Protein AF-A0A7C5H6D0-F1 (afdb_monomer)

Structure (mmCIF, N/CA/C/O backbone):
data_AF-A0A7C5H6D0-F1
#
_entry.id   AF-A0A7C5H6D0-F1
#
loop_
_atom_site.group_PDB
_atom_site.id
_atom_site.type_symbol
_atom_site.label_atom_id
_atom_site.label_alt_id
_atom_site.label_comp_id
_atom_site.label_asym_id
_atom_site.label_entity_id
_atom_site.label_seq_id
_atom_site.pdbx_PDB_ins_code
_atom_site.Cartn_x
_atom_site.Cartn_y
_atom_site.Cartn_z
_atom_site.occupancy
_atom_site.B_iso_or_equiv
_atom_site.auth_seq_id
_atom_site.auth_comp_id
_atom_site.auth_asym_id
_atom_site.auth_atom_id
_atom_site.pdbx_PDB_model_num
ATOM 1 N N . MET A 1 1 ? -40.126 4.054 -16.813 1.00 46.34 1 MET A N 1
ATOM 2 C CA . MET A 1 1 ? -38.946 4.786 -16.305 1.00 46.34 1 MET A CA 1
ATOM 3 C C . MET A 1 1 ? -38.948 4.654 -14.790 1.00 46.34 1 MET A C 1
ATOM 5 O O . MET A 1 1 ? -39.917 5.076 -14.174 1.00 46.34 1 MET A O 1
ATOM 9 N N . MET A 1 2 ? -37.967 3.965 -14.205 1.00 46.84 2 MET A N 1
ATOM 10 C CA . MET A 1 2 ? -37.833 3.866 -12.747 1.00 46.84 2 MET A CA 1
ATOM 11 C C . MET A 1 2 ? -37.187 5.158 -12.235 1.00 46.84 2 MET A C 1
ATOM 13 O O . MET A 1 2 ? -36.085 5.491 -12.654 1.00 46.84 2 MET A O 1
ATOM 17 N N . ASN A 1 3 ? -37.885 5.893 -11.367 1.00 56.25 3 ASN A N 1
ATOM 18 C CA . ASN A 1 3 ? -37.305 7.022 -10.641 1.00 56.25 3 ASN A CA 1
ATOM 19 C C . ASN A 1 3 ? -36.375 6.470 -9.555 1.00 56.25 3 ASN A C 1
ATOM 21 O O . ASN A 1 3 ? -36.856 5.919 -8.562 1.00 56.25 3 ASN A O 1
ATOM 25 N N . GLU A 1 4 ? -35.064 6.621 -9.727 1.00 66.19 4 GLU A N 1
ATOM 26 C CA . GLU A 1 4 ? -34.101 6.372 -8.653 1.00 66.19 4 GLU A CA 1
ATOM 27 C C . GLU A 1 4 ? -34.337 7.391 -7.528 1.00 66.19 4 GLU A C 1
ATOM 29 O O . GLU A 1 4 ? -34.177 8.599 -7.703 1.00 66.19 4 GLU A O 1
ATOM 34 N N . ARG A 1 5 ? -34.785 6.910 -6.362 1.00 73.25 5 ARG A N 1
ATOM 35 C CA . ARG A 1 5 ? -34.931 7.728 -5.153 1.00 73.25 5 ARG A CA 1
ATOM 36 C C . ARG A 1 5 ? -33.606 7.722 -4.398 1.00 73.25 5 ARG A C 1
ATOM 38 O O . ARG A 1 5 ? -33.259 6.721 -3.777 1.00 73.25 5 ARG A O 1
ATOM 45 N N . TYR A 1 6 ? -32.884 8.838 -4.420 1.00 78.94 6 TYR A N 1
ATOM 46 C CA . TYR A 1 6 ? -31.705 9.014 -3.573 1.00 78.94 6 TYR A CA 1
ATOM 47 C C . TYR A 1 6 ? -32.128 9.162 -2.107 1.00 78.94 6 TYR A C 1
ATOM 49 O O . TYR A 1 6 ? -33.020 9.946 -1.784 1.00 78.94 6 TYR A O 1
ATOM 57 N N . THR A 1 7 ? -31.483 8.405 -1.222 1.00 78.50 7 THR A N 1
ATOM 58 C CA . THR A 1 7 ? -31.635 8.529 0.233 1.00 78.50 7 THR A CA 1
ATOM 59 C C . THR A 1 7 ? -30.298 8.962 0.808 1.00 78.50 7 THR A C 1
ATOM 61 O O . THR A 1 7 ? -29.265 8.383 0.473 1.00 78.50 7 THR A O 1
ATOM 64 N N . TRP A 1 8 ? -30.308 9.979 1.666 1.00 79.06 8 TRP A N 1
ATOM 65 C CA . TRP A 1 8 ? -29.120 10.361 2.418 1.00 79.06 8 TRP A CA 1
ATOM 66 C C . TRP A 1 8 ? -28.814 9.284 3.454 1.00 79.06 8 TRP A C 1
ATOM 68 O O . TRP A 1 8 ? -29.641 8.989 4.315 1.00 79.06 8 TRP A O 1
ATOM 78 N N . VAL A 1 9 ? -27.625 8.700 3.358 1.00 80.00 9 VAL A N 1
ATOM 79 C CA . VAL A 1 9 ? -27.088 7.793 4.371 1.00 80.00 9 VAL A CA 1
ATOM 80 C C . VAL A 1 9 ? -26.147 8.605 5.251 1.00 80.00 9 VAL A C 1
ATOM 82 O O . VAL A 1 9 ? -25.316 9.355 4.742 1.00 80.00 9 VAL A O 1
ATOM 85 N N . PHE A 1 10 ? -26.305 8.489 6.569 1.00 78.62 10 PHE A N 1
ATOM 86 C CA . PHE A 1 10 ? -25.381 9.096 7.519 1.00 78.62 10 PHE A CA 1
ATOM 87 C C . PHE A 1 10 ? -23.994 8.462 7.355 1.00 78.62 10 PHE A C 1
ATOM 89 O O . PHE A 1 10 ? -23.835 7.267 7.599 1.00 78.62 10 PHE A O 1
ATOM 96 N N . ASP A 1 11 ? -23.013 9.267 6.942 1.00 74.19 11 ASP A N 1
ATOM 97 C CA . ASP A 1 11 ? -21.601 8.886 6.894 1.00 74.19 11 ASP A CA 1
ATOM 98 C C . ASP A 1 11 ? -20.885 9.534 8.092 1.00 74.19 11 ASP A C 1
ATOM 100 O O . ASP A 1 11 ? -20.743 10.765 8.128 1.00 74.19 11 ASP A O 1
ATOM 104 N N . PRO A 1 12 ? -20.514 8.761 9.129 1.00 74.12 12 PRO A N 1
ATOM 105 C CA . PRO A 1 12 ? -19.854 9.313 10.300 1.00 74.12 12 PRO A CA 1
ATOM 106 C C . PRO A 1 12 ? -18.499 9.940 9.928 1.00 74.12 12 PRO A C 1
ATOM 108 O O . PRO A 1 12 ? -17.806 9.469 9.024 1.00 74.12 12 PRO A O 1
ATOM 111 N N . PRO A 1 13 ? -18.062 10.993 10.642 1.00 78.00 13 PRO A N 1
ATOM 112 C CA . PRO A 1 13 ? -16.775 11.615 10.373 1.00 78.00 13 PRO A CA 1
ATOM 113 C C . PRO A 1 13 ? -15.645 10.604 10.577 1.00 78.00 13 PRO A C 1
ATOM 115 O O . PRO A 1 13 ? -15.552 9.945 11.615 1.00 78.00 13 PRO A O 1
ATOM 118 N N . LYS A 1 14 ? -14.752 10.507 9.587 1.00 81.06 14 LYS A N 1
ATOM 119 C CA . LYS A 1 14 ? -13.623 9.579 9.658 1.00 81.06 14 LYS A CA 1
ATOM 120 C C . LYS A 1 14 ? -12.708 9.938 10.827 1.00 81.06 14 LYS A C 1
ATOM 122 O O . LYS A 1 14 ? -12.303 11.094 10.979 1.00 81.06 14 LYS A O 1
ATOM 127 N N . LYS A 1 15 ? -12.331 8.937 11.625 1.00 86.44 15 LYS A N 1
ATOM 128 C CA . LYS A 1 15 ? -11.412 9.122 12.752 1.00 86.44 15 LYS A CA 1
ATOM 129 C C . LYS A 1 15 ? -10.044 9.568 12.247 1.00 86.44 15 LYS A C 1
ATOM 131 O O . LYS A 1 15 ? -9.503 9.005 11.297 1.00 86.44 15 LYS A O 1
ATOM 136 N N . LYS A 1 16 ? -9.472 10.599 12.869 1.00 91.31 16 LYS A N 1
ATOM 137 C CA . LYS A 1 16 ? -8.118 11.054 12.538 1.00 91.31 16 LYS A CA 1
ATOM 138 C C . LYS A 1 16 ? -7.120 9.992 12.991 1.00 91.31 16 LYS A C 1
ATOM 140 O O . LYS A 1 16 ? -7.133 9.605 14.155 1.00 91.31 16 LYS A O 1
ATOM 145 N N . VAL A 1 17 ? -6.225 9.579 12.096 1.00 94.44 17 VAL A N 1
ATOM 146 C CA . VAL A 1 17 ? -5.161 8.631 12.455 1.00 94.44 17 VAL A CA 1
ATOM 147 C C . VAL A 1 17 ? -4.231 9.262 13.500 1.00 94.44 17 VAL A C 1
ATOM 149 O O . VAL A 1 17 ? -3.685 10.340 13.224 1.00 94.44 17 VAL A O 1
ATOM 152 N N . PRO A 1 18 ? -4.009 8.615 14.659 1.00 94.69 18 PRO A N 1
ATOM 153 C CA . PRO A 1 18 ? -3.029 9.069 15.639 1.00 94.69 18 PRO A CA 1
ATOM 154 C C . PRO A 1 18 ? -1.612 9.086 15.054 1.00 94.69 18 PRO A C 1
ATOM 156 O O . PRO A 1 18 ? -1.240 8.211 14.269 1.00 94.69 18 PRO A O 1
ATOM 159 N N . ASP A 1 19 ? -0.785 10.050 15.460 1.00 95.00 19 ASP A N 1
ATOM 160 C CA . ASP A 1 19 ? 0.575 10.183 14.916 1.00 95.00 19 ASP A CA 1
ATOM 161 C C . ASP A 1 19 ? 1.465 8.978 15.258 1.00 95.00 19 ASP A C 1
ATOM 163 O O . ASP A 1 19 ? 2.281 8.558 14.435 1.00 95.00 19 ASP A O 1
ATOM 167 N N . ASN A 1 20 ? 1.259 8.368 16.432 1.00 94.94 20 ASN A N 1
ATOM 168 C CA . ASN A 1 20 ? 1.946 7.132 16.804 1.00 94.94 20 ASN A CA 1
ATOM 169 C C . ASN A 1 20 ? 1.578 5.976 15.860 1.00 94.94 20 ASN A C 1
ATOM 171 O O . ASN A 1 20 ? 2.459 5.278 15.362 1.00 94.94 20 ASN A O 1
ATOM 175 N N . THR A 1 21 ? 0.28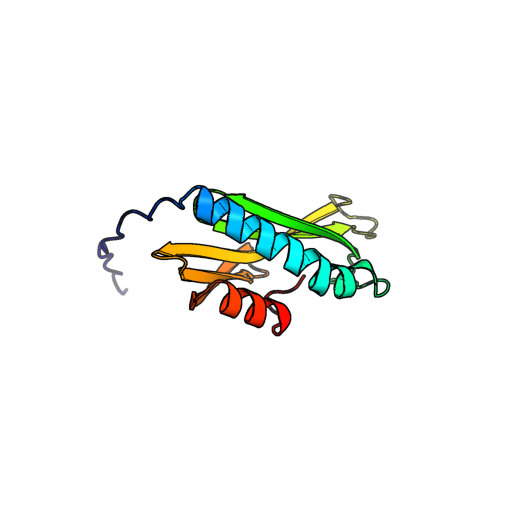9 5.830 15.534 1.00 95.38 21 THR A N 1
ATOM 176 C CA . THR A 1 21 ? -0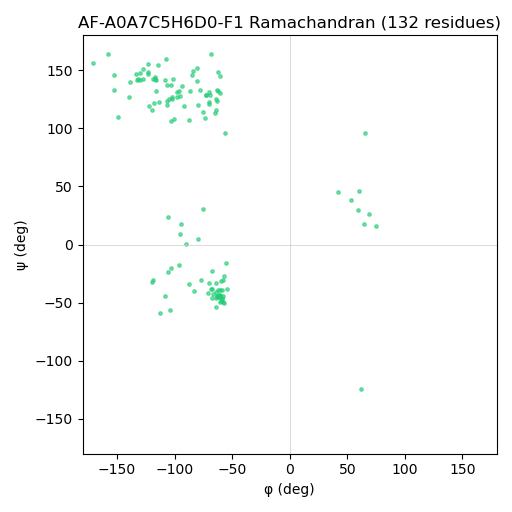.188 4.838 14.563 1.00 95.38 21 THR A CA 1
ATOM 177 C C . THR A 1 21 ? 0.410 5.098 13.184 1.00 95.38 21 THR A C 1
ATOM 179 O O . THR A 1 21 ? 0.907 4.170 12.553 1.00 95.38 21 THR A O 1
ATOM 182 N N . LYS A 1 22 ? 0.456 6.358 12.723 1.00 96.50 22 LYS A N 1
ATOM 183 C CA . LYS A 1 22 ? 1.089 6.691 11.436 1.00 96.50 22 LYS A CA 1
ATOM 184 C C . LYS A 1 22 ? 2.554 6.275 11.381 1.00 96.50 22 LYS A C 1
ATOM 186 O O . LYS A 1 22 ? 2.980 5.729 10.361 1.00 96.50 22 LYS A O 1
ATOM 191 N N . ARG A 1 23 ? 3.310 6.546 12.448 1.00 97.06 23 ARG A N 1
ATOM 192 C CA . ARG A 1 23 ? 4.725 6.173 12.561 1.00 97.06 23 ARG A CA 1
ATOM 193 C C . ARG A 1 23 ? 4.891 4.654 12.555 1.00 97.06 23 ARG A C 1
ATOM 195 O O . ARG A 1 23 ? 5.585 4.140 11.686 1.00 97.06 23 ARG A O 1
ATOM 202 N N . SER A 1 24 ? 4.181 3.957 13.442 1.00 96.75 24 SER A N 1
ATOM 203 C CA . SER A 1 24 ? 4.241 2.496 13.588 1.00 96.75 24 SER A CA 1
ATOM 204 C C . SER A 1 24 ? 3.888 1.764 12.289 1.00 96.75 24 SER A C 1
ATOM 206 O O . SER A 1 24 ? 4.655 0.929 11.810 1.00 96.75 24 SER A O 1
ATOM 208 N N . VAL A 1 25 ? 2.770 2.130 11.652 1.00 97.50 25 VAL A N 1
ATOM 209 C CA . VAL A 1 25 ? 2.356 1.555 10.361 1.00 97.50 25 VAL A CA 1
ATOM 210 C C . VAL A 1 25 ? 3.406 1.830 9.292 1.00 97.50 25 VAL A C 1
ATOM 212 O O . VAL A 1 25 ? 3.756 0.926 8.543 1.00 97.50 25 VAL A O 1
ATOM 215 N N . LYS A 1 26 ? 3.936 3.059 9.220 1.00 98.06 26 LYS A N 1
ATOM 216 C CA . LYS A 1 26 ? 4.949 3.399 8.219 1.00 98.06 26 LYS A CA 1
ATOM 217 C C . LYS A 1 26 ? 6.200 2.538 8.376 1.00 98.06 26 LYS A C 1
ATOM 219 O O . LYS A 1 26 ? 6.629 1.936 7.401 1.00 98.06 26 LYS A O 1
ATOM 224 N N . GLU A 1 27 ? 6.738 2.441 9.586 1.00 98.06 27 GLU A N 1
ATOM 225 C CA . GLU A 1 27 ? 7.937 1.646 9.872 1.00 98.06 27 GLU A CA 1
ATOM 226 C C . GLU A 1 27 ? 7.737 0.159 9.553 1.00 98.06 27 GLU A C 1
ATOM 228 O O . GLU A 1 27 ? 8.600 -0.464 8.934 1.00 98.06 27 GLU A O 1
ATOM 233 N N . ARG A 1 28 ? 6.590 -0.414 9.937 1.00 97.88 28 ARG A N 1
ATOM 234 C CA . ARG A 1 28 ? 6.270 -1.826 9.678 1.00 97.88 28 ARG A CA 1
ATOM 235 C C . ARG A 1 28 ? 6.083 -2.107 8.191 1.00 97.88 28 ARG A C 1
ATOM 237 O O . ARG A 1 28 ? 6.649 -3.070 7.680 1.00 97.88 28 ARG A O 1
ATOM 244 N N . CYS A 1 29 ? 5.334 -1.260 7.492 1.00 97.75 29 CYS A N 1
ATOM 245 C CA . CYS A 1 29 ? 5.091 -1.422 6.064 1.00 97.75 29 CYS A CA 1
ATOM 246 C C . CYS A 1 29 ? 6.348 -1.186 5.224 1.00 97.75 29 CYS A C 1
ATOM 248 O O . CYS A 1 29 ? 6.546 -1.907 4.254 1.00 97.75 29 CYS A O 1
ATOM 250 N N . ASP A 1 30 ? 7.195 -0.215 5.580 1.00 97.25 30 ASP A N 1
ATOM 251 C CA . ASP A 1 30 ? 8.475 0.011 4.892 1.00 97.25 30 ASP A CA 1
ATOM 252 C C . ASP A 1 30 ? 9.397 -1.202 5.067 1.00 97.25 30 ASP A C 1
ATOM 254 O O . ASP A 1 30 ? 9.942 -1.709 4.089 1.00 97.25 30 ASP A O 1
ATOM 258 N N . ARG A 1 31 ? 9.484 -1.749 6.287 1.00 96.69 31 ARG A N 1
ATOM 259 C CA . ARG A 1 31 ? 10.239 -2.983 6.548 1.00 96.69 31 ARG A CA 1
ATOM 260 C C . ARG A 1 31 ? 9.717 -4.161 5.724 1.00 96.69 31 ARG A C 1
ATOM 262 O O . ARG A 1 31 ? 10.513 -4.867 5.117 1.00 96.69 31 ARG A O 1
ATOM 269 N N . PHE A 1 32 ? 8.399 -4.358 5.692 1.00 95.88 32 PHE A N 1
ATOM 270 C CA . PHE A 1 32 ? 7.755 -5.403 4.894 1.00 95.88 32 PHE A CA 1
ATOM 271 C C . PHE A 1 32 ? 8.024 -5.237 3.392 1.00 95.88 32 PHE A C 1
ATOM 273 O O . PHE A 1 32 ? 8.325 -6.211 2.697 1.00 95.88 32 PHE A O 1
ATOM 280 N N . LEU A 1 33 ? 7.925 -4.001 2.893 1.00 94.81 33 LEU A N 1
ATOM 281 C CA . LEU A 1 33 ? 8.178 -3.659 1.499 1.00 94.81 33 LEU A CA 1
ATOM 282 C C . LEU A 1 33 ? 9.610 -4.036 1.105 1.00 94.81 33 LEU A C 1
ATOM 284 O O . LEU A 1 33 ? 9.810 -4.659 0.064 1.00 94.81 33 LEU A O 1
ATOM 288 N N . ASP A 1 34 ? 10.583 -3.699 1.950 1.00 92.62 34 ASP A N 1
ATOM 289 C CA . ASP A 1 34 ? 12.001 -3.957 1.709 1.00 92.62 34 ASP A CA 1
ATOM 290 C C . ASP A 1 34 ? 12.349 -5.450 1.809 1.00 92.62 34 ASP A C 1
ATOM 292 O O . ASP A 1 34 ? 13.089 -5.963 0.968 1.00 92.62 34 ASP A O 1
ATOM 296 N N . SER A 1 35 ? 11.801 -6.163 2.799 1.00 91.31 35 SER A N 1
ATOM 297 C CA . SER A 1 35 ? 12.118 -7.578 3.033 1.00 91.31 35 SER A CA 1
ATOM 298 C C . SER A 1 35 ? 11.427 -8.532 2.061 1.00 91.31 35 SER A C 1
ATOM 300 O O . SER A 1 35 ? 11.967 -9.594 1.772 1.00 91.31 35 SER A O 1
ATOM 302 N N . THR A 1 36 ? 10.234 -8.173 1.578 1.00 89.12 36 THR A N 1
ATOM 303 C CA . THR A 1 36 ? 9.353 -9.094 0.840 1.00 89.12 36 THR A CA 1
ATOM 304 C C . THR A 1 36 ? 9.217 -8.677 -0.617 1.00 89.12 36 THR A C 1
ATOM 306 O O . THR A 1 36 ? 9.553 -9.429 -1.529 1.00 89.12 36 THR A O 1
ATOM 309 N N . LEU A 1 37 ? 8.739 -7.453 -0.859 1.00 88.06 37 LEU A N 1
ATOM 310 C CA . LEU A 1 37 ? 8.356 -7.024 -2.203 1.00 88.06 37 LEU A CA 1
ATOM 311 C C . LEU A 1 37 ? 9.555 -6.542 -3.025 1.00 88.06 37 LEU A C 1
ATOM 313 O O . LEU A 1 37 ? 9.649 -6.872 -4.202 1.00 88.06 37 LEU A O 1
ATOM 317 N N . ARG A 1 38 ? 10.505 -5.802 -2.440 1.00 88.25 38 ARG A N 1
ATOM 318 C CA . ARG A 1 38 ? 11.700 -5.362 -3.183 1.00 88.25 38 ARG A CA 1
ATOM 319 C C . ARG A 1 38 ? 12.560 -6.532 -3.633 1.00 88.25 38 ARG A C 1
ATOM 321 O O . ARG A 1 38 ? 13.037 -6.513 -4.762 1.00 88.25 38 ARG A O 1
ATOM 328 N N . GLN A 1 39 ? 12.724 -7.539 -2.777 1.00 82.62 39 GLN A N 1
ATOM 329 C CA . GLN A 1 39 ? 13.451 -8.753 -3.143 1.00 82.62 39 GLN A CA 1
ATOM 330 C C . GLN A 1 39 ? 12.816 -9.400 -4.382 1.00 82.62 39 GLN A C 1
ATOM 332 O O . GLN A 1 39 ? 13.488 -9.572 -5.394 1.00 82.62 39 GLN A O 1
ATOM 337 N N . LYS A 1 40 ? 11.496 -9.602 -4.353 1.00 83.81 40 LYS A N 1
ATOM 338 C CA . LYS A 1 40 ? 10.740 -10.231 -5.443 1.00 83.81 40 LYS A CA 1
ATOM 339 C C . LYS A 1 40 ? 10.683 -9.416 -6.744 1.00 83.81 40 LYS A C 1
ATOM 341 O O . LYS A 1 40 ? 10.773 -9.978 -7.825 1.00 83.81 40 LYS A O 1
ATOM 346 N N . PHE A 1 41 ? 10.481 -8.099 -6.672 1.00 84.56 41 PHE A N 1
ATOM 347 C CA . PHE A 1 41 ? 10.167 -7.288 -7.863 1.00 84.56 41 PHE A CA 1
ATOM 348 C C . PHE A 1 41 ? 11.333 -6.458 -8.404 1.00 84.56 41 PHE A C 1
ATOM 350 O O . PHE A 1 41 ? 11.289 -6.040 -9.556 1.00 84.56 41 PHE A O 1
ATOM 357 N N . ILE A 1 42 ? 12.358 -6.187 -7.594 1.00 82.38 42 ILE A N 1
ATOM 358 C CA . ILE A 1 42 ? 13.528 -5.405 -8.024 1.00 82.38 42 ILE A CA 1
ATOM 359 C C . ILE A 1 42 ? 14.753 -6.312 -8.163 1.00 82.38 42 ILE A C 1
ATOM 361 O O . ILE A 1 42 ? 15.476 -6.198 -9.152 1.00 82.38 42 ILE A O 1
ATOM 365 N N . ASN A 1 43 ? 14.985 -7.213 -7.203 1.00 74.88 43 ASN A N 1
ATOM 366 C CA . ASN A 1 43 ? 16.224 -7.993 -7.160 1.00 74.88 43 ASN A CA 1
ATOM 367 C C . ASN A 1 43 ? 16.161 -9.287 -7.984 1.00 74.88 43 ASN A C 1
ATOM 369 O O . ASN A 1 43 ? 17.169 -9.647 -8.586 1.00 74.8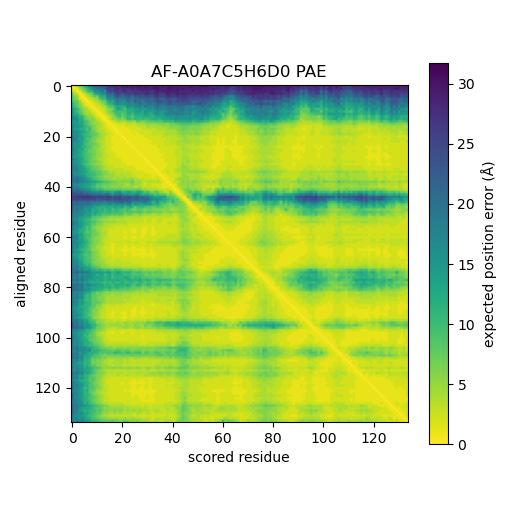8 43 ASN A O 1
ATOM 373 N N . GLU A 1 44 ? 15.006 -9.957 -8.075 1.00 63.50 44 GLU A N 1
ATOM 374 C CA . GLU A 1 44 ? 14.839 -11.225 -8.821 1.00 63.50 44 GLU A CA 1
ATOM 375 C C . GLU A 1 44 ? 14.782 -11.075 -10.360 1.00 63.50 44 GLU A C 1
ATOM 377 O O . GLU A 1 44 ? 14.224 -11.909 -11.058 1.00 63.50 44 GLU A O 1
ATOM 382 N N . GLN A 1 45 ? 15.473 -10.069 -10.902 1.00 56.16 45 GLN A N 1
ATOM 383 C CA . GLN A 1 45 ? 15.814 -9.926 -12.321 1.00 56.16 45 GLN A CA 1
ATOM 384 C C . GLN A 1 45 ? 14.605 -9.727 -13.260 1.00 56.16 45 GLN A C 1
ATOM 386 O O . GLN A 1 45 ? 13.971 -10.653 -13.752 1.00 56.16 45 GLN A O 1
ATOM 391 N N . ASP A 1 46 ? 14.342 -8.447 -13.543 1.00 58.25 46 ASP A N 1
ATOM 392 C CA . ASP A 1 46 ? 13.451 -7.959 -14.602 1.00 58.25 46 ASP A CA 1
ATOM 393 C C . ASP A 1 46 ? 11.987 -8.405 -14.492 1.00 58.25 46 ASP A C 1
ATOM 395 O O . ASP A 1 46 ? 11.352 -8.758 -15.491 1.00 58.25 46 ASP A O 1
ATOM 399 N N . ALA A 1 47 ? 11.415 -8.293 -13.284 1.00 61.41 47 ALA A N 1
ATOM 400 C CA . ALA A 1 47 ? 9.967 -8.333 -13.104 1.00 61.41 47 ALA A CA 1
ATOM 401 C C . ALA A 1 47 ? 9.328 -7.237 -13.969 1.00 61.41 47 ALA A C 1
ATOM 403 O O . ALA A 1 47 ? 9.283 -6.050 -13.627 1.00 61.41 47 ALA A O 1
ATOM 404 N N . THR A 1 48 ? 8.892 -7.662 -15.148 1.00 68.00 48 THR A N 1
ATOM 405 C CA . THR A 1 48 ? 8.322 -6.795 -16.158 1.00 68.00 48 THR A CA 1
ATOM 406 C C . THR A 1 48 ? 6.818 -6.958 -16.065 1.00 68.00 48 THR A C 1
ATOM 408 O O . THR A 1 48 ? 6.264 -7.996 -16.427 1.00 68.00 48 THR A O 1
ATOM 411 N N . ILE A 1 49 ? 6.143 -5.938 -15.550 1.00 75.88 49 ILE A N 1
ATOM 412 C CA . ILE A 1 49 ? 4.687 -5.916 -15.445 1.00 75.88 49 ILE A CA 1
ATOM 413 C C . ILE A 1 49 ? 4.163 -5.034 -16.564 1.00 75.88 49 ILE A C 1
ATOM 415 O O . ILE A 1 49 ? 4.571 -3.884 -16.698 1.00 75.88 49 ILE A O 1
ATOM 419 N N . ARG A 1 50 ? 3.260 -5.576 -17.389 1.00 76.38 50 ARG A N 1
ATOM 420 C CA . ARG A 1 50 ? 2.678 -4.854 -18.537 1.00 76.38 50 ARG A CA 1
ATOM 421 C C . ARG A 1 50 ? 3.759 -4.262 -19.467 1.00 76.38 50 ARG A C 1
ATOM 423 O O . ARG A 1 50 ? 3.595 -3.158 -19.973 1.00 76.38 50 ARG A O 1
ATOM 430 N N . ASN A 1 51 ? 4.859 -4.992 -19.683 1.00 79.25 51 ASN A N 1
ATOM 431 C CA . ASN A 1 51 ? 6.029 -4.557 -20.467 1.00 79.25 51 ASN A CA 1
ATOM 432 C C . ASN A 1 51 ? 6.797 -3.350 -19.883 1.00 79.25 51 ASN A C 1
ATOM 434 O O . ASN A 1 51 ? 7.577 -2.717 -20.591 1.00 79.25 51 ASN A O 1
ATOM 438 N N . MET A 1 52 ? 6.599 -3.036 -18.599 1.00 86.25 52 MET A N 1
ATOM 439 C CA . MET A 1 52 ? 7.311 -1.980 -17.880 1.00 86.25 52 MET A CA 1
ATOM 440 C C . MET A 1 52 ? 8.136 -2.566 -16.734 1.00 86.25 52 MET A C 1
ATOM 442 O O . MET A 1 52 ? 7.711 -3.514 -16.069 1.00 86.25 52 MET A O 1
ATOM 446 N N . LYS A 1 53 ? 9.305 -1.982 -16.474 1.00 88.69 53 LYS A N 1
ATOM 447 C CA . LYS A 1 53 ? 10.203 -2.417 -15.399 1.00 88.69 53 LYS A CA 1
ATOM 448 C C . LYS A 1 53 ? 9.831 -1.745 -14.083 1.00 88.69 53 LYS A C 1
ATOM 450 O O . LYS A 1 53 ? 9.688 -0.525 -14.041 1.00 88.69 53 LYS A O 1
ATOM 455 N N . VAL A 1 54 ? 9.729 -2.505 -12.994 1.00 91.06 54 VAL A N 1
ATOM 456 C CA . VAL A 1 54 ? 9.598 -1.923 -11.647 1.00 91.06 54 VAL A CA 1
ATOM 457 C C . VAL A 1 54 ? 10.955 -1.378 -11.205 1.00 91.06 54 VAL A C 1
ATOM 459 O O . VAL A 1 54 ? 11.899 -2.134 -11.001 1.00 91.06 54 VAL A O 1
ATOM 462 N N . VAL A 1 55 ? 11.060 -0.059 -11.039 1.00 91.50 55 VAL A N 1
ATOM 463 C CA . VAL A 1 55 ? 12.320 0.607 -10.650 1.00 91.50 55 VAL A CA 1
ATOM 464 C C . VAL A 1 55 ? 12.334 1.072 -9.200 1.00 91.50 55 VAL A C 1
ATOM 466 O O . VAL A 1 55 ? 13.398 1.242 -8.610 1.00 91.50 55 VAL A O 1
ATOM 469 N N . ALA A 1 56 ? 11.163 1.285 -8.599 1.00 93.12 56 ALA A N 1
ATOM 470 C CA . ALA A 1 56 ? 11.069 1.597 -7.182 1.00 93.12 56 ALA A CA 1
ATOM 471 C C . ALA A 1 56 ? 9.734 1.149 -6.600 1.00 93.12 56 ALA A C 1
ATOM 473 O O . ALA A 1 56 ? 8.689 1.260 -7.236 1.00 93.12 56 ALA A O 1
ATOM 474 N N . LEU A 1 57 ? 9.779 0.731 -5.342 1.00 94.81 57 LEU A N 1
ATOM 475 C CA . LEU A 1 57 ? 8.612 0.540 -4.498 1.00 94.81 57 LEU A CA 1
ATOM 476 C C . LEU A 1 57 ? 8.711 1.515 -3.330 1.00 94.81 57 LEU A C 1
ATOM 478 O O . LEU A 1 57 ? 9.808 1.766 -2.822 1.00 94.81 57 LEU A O 1
ATOM 482 N N . TYR A 1 58 ? 7.587 2.075 -2.897 1.00 96.88 58 TYR A N 1
ATOM 483 C CA . TYR A 1 58 ? 7.564 2.968 -1.742 1.00 96.88 58 TYR A CA 1
ATOM 484 C C . TYR A 1 58 ? 6.178 3.050 -1.102 1.00 96.8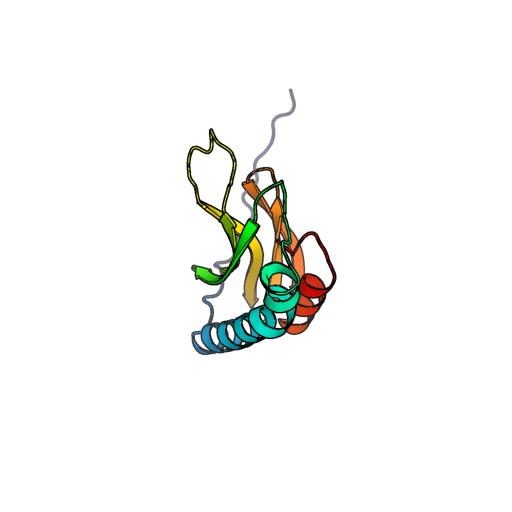8 58 TYR A C 1
ATOM 486 O O . TYR A 1 58 ? 5.163 2.701 -1.710 1.00 96.88 58 TYR A O 1
ATOM 494 N N . THR A 1 59 ? 6.137 3.559 0.130 1.00 98.12 59 THR A N 1
ATOM 495 C CA . THR A 1 59 ? 4.892 3.791 0.863 1.00 98.12 59 THR A CA 1
ATOM 496 C C . THR A 1 59 ? 4.627 5.275 1.110 1.00 98.12 59 THR A C 1
ATOM 498 O O . THR A 1 59 ? 5.552 6.094 1.161 1.00 98.12 59 THR A O 1
ATOM 501 N N . LYS A 1 60 ? 3.354 5.660 1.270 1.00 97.31 60 LYS A N 1
ATOM 502 C CA . LYS A 1 60 ? 2.976 7.058 1.528 1.00 97.31 60 LYS A CA 1
ATOM 503 C C . LYS A 1 60 ? 1.672 7.192 2.312 1.00 97.31 60 LYS A C 1
ATOM 505 O O . LYS A 1 60 ? 0.654 6.632 1.924 1.00 97.31 60 LYS A O 1
ATOM 510 N N . TRP A 1 61 ? 1.671 8.042 3.340 1.00 97.44 61 TRP A N 1
ATOM 511 C CA . TRP A 1 61 ? 0.446 8.520 3.992 1.00 97.44 61 TRP A CA 1
ATOM 512 C C . TRP A 1 61 ? -0.214 9.660 3.202 1.00 97.44 61 TRP A C 1
ATOM 514 O O . TRP A 1 61 ? 0.460 10.579 2.731 1.00 97.44 61 TRP A O 1
ATOM 524 N N . ARG A 1 62 ? -1.549 9.656 3.125 1.00 95.69 62 ARG A N 1
ATOM 525 C CA . ARG A 1 62 ? -2.374 10.804 2.712 1.00 95.69 62 ARG A CA 1
ATOM 526 C C . ARG A 1 62 ? -3.728 10.750 3.424 1.00 95.69 62 ARG A C 1
ATOM 528 O O . ARG A 1 62 ? -4.570 9.915 3.104 1.00 95.69 62 ARG A O 1
ATOM 535 N N . GLY A 1 63 ? -3.952 11.672 4.360 1.00 93.88 63 GLY A N 1
ATOM 536 C CA . GLY A 1 63 ? -5.147 11.651 5.211 1.00 93.88 63 GLY A CA 1
ATOM 537 C C . GLY A 1 63 ? -5.187 10.376 6.057 1.00 93.88 63 GLY A C 1
ATOM 538 O O . GLY A 1 63 ? -4.212 10.084 6.751 1.00 93.88 63 GLY A O 1
ATOM 539 N N . ASN A 1 64 ? -6.280 9.620 5.941 1.00 95.06 64 ASN A N 1
ATOM 540 C CA . ASN A 1 64 ? -6.469 8.326 6.607 1.00 95.06 64 ASN A CA 1
ATOM 541 C C . ASN A 1 64 ? -5.982 7.128 5.789 1.00 95.06 64 ASN A C 1
ATOM 543 O O . ASN A 1 64 ? -6.093 5.991 6.235 1.00 95.06 64 ASN A O 1
ATOM 547 N N . PHE A 1 65 ? -5.440 7.375 4.599 1.00 97.19 65 PHE A N 1
ATOM 548 C CA . PHE A 1 65 ? -5.011 6.324 3.695 1.00 97.19 65 PHE A CA 1
ATOM 549 C C . PHE A 1 65 ? -3.494 6.166 3.709 1.00 97.19 65 PHE A C 1
ATOM 551 O O . PHE A 1 65 ? -2.753 7.152 3.624 1.00 97.19 65 PHE A O 1
ATOM 558 N N . PHE A 1 66 ? -3.048 4.919 3.733 1.00 98.06 66 PHE A N 1
ATOM 559 C CA . PHE A 1 66 ? -1.666 4.517 3.550 1.00 98.06 66 PHE A CA 1
ATOM 560 C C . PHE A 1 66 ? -1.538 3.737 2.244 1.00 98.06 66 PHE A C 1
ATOM 562 O O . PHE A 1 66 ? -2.231 2.747 2.028 1.00 98.06 66 PHE A O 1
ATOM 569 N N . TYR A 1 67 ? -0.683 4.213 1.349 1.00 98.25 67 TYR A N 1
ATOM 570 C CA . TYR A 1 67 ? -0.536 3.683 0.000 1.00 98.25 67 TYR A CA 1
ATOM 571 C C . TYR A 1 67 ? 0.753 2.896 -0.120 1.00 98.25 67 TYR A C 1
ATOM 573 O O . TYR A 1 67 ? 1.804 3.393 0.283 1.00 98.25 67 TYR A O 1
ATOM 581 N N . PHE A 1 68 ? 0.669 1.749 -0.780 1.00 97.88 68 PHE A N 1
ATOM 582 C CA . PHE A 1 68 ? 1.798 1.082 -1.402 1.00 97.88 68 PHE A CA 1
ATOM 583 C C . PHE A 1 68 ? 1.812 1.435 -2.887 1.00 97.88 68 PHE A C 1
ATOM 585 O O . PHE A 1 68 ? 0.792 1.312 -3.576 1.00 97.88 68 PHE A O 1
ATOM 592 N N . LYS A 1 69 ? 2.954 1.925 -3.368 1.00 96.38 69 LYS A N 1
ATOM 593 C CA . LYS A 1 69 ? 3.117 2.415 -4.735 1.00 96.38 69 LYS A CA 1
ATOM 594 C C . LYS A 1 69 ? 4.336 1.803 -5.403 1.00 96.38 69 LYS A C 1
ATOM 596 O O . LYS A 1 69 ? 5.355 1.556 -4.756 1.00 96.38 69 LYS A O 1
ATOM 601 N N . ALA A 1 70 ? 4.217 1.619 -6.708 1.00 94.38 70 ALA A N 1
ATOM 602 C CA . ALA A 1 70 ? 5.291 1.217 -7.592 1.00 94.38 70 ALA A CA 1
ATOM 603 C C . ALA A 1 70 ? 5.568 2.329 -8.605 1.00 94.38 70 ALA A C 1
ATOM 605 O O . ALA A 1 70 ? 4.651 3.001 -9.087 1.00 94.38 70 ALA A O 1
ATOM 606 N N . LYS A 1 71 ? 6.848 2.526 -8.904 1.00 94.25 71 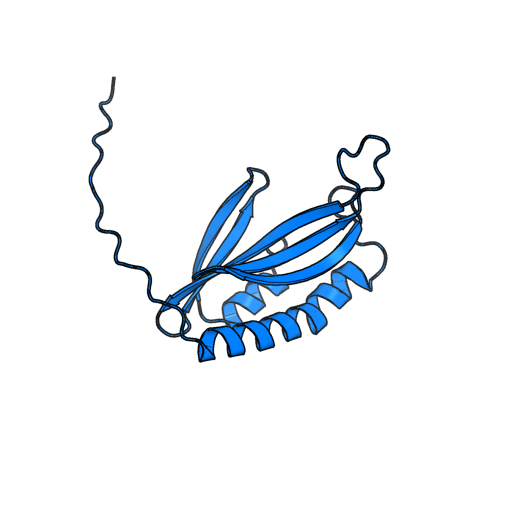LYS A N 1
ATOM 607 C CA . LYS A 1 71 ? 7.330 3.341 -10.011 1.00 94.25 71 LYS A CA 1
ATOM 608 C C . LYS A 1 71 ? 7.806 2.401 -11.104 1.00 94.25 71 LYS A C 1
ATOM 610 O O . LYS A 1 71 ? 8.665 1.551 -10.860 1.00 94.25 71 LYS A O 1
ATOM 615 N N . PHE A 1 72 ? 7.255 2.596 -12.288 1.00 91.75 72 PHE A N 1
ATOM 616 C CA . PHE A 1 72 ? 7.541 1.826 -13.481 1.00 91.75 72 PHE A CA 1
ATOM 617 C C . PHE A 1 72 ? 8.341 2.671 -14.464 1.00 91.75 72 PHE A C 1
ATOM 619 O O . PHE A 1 72 ? 8.066 3.862 -14.615 1.00 91.75 72 PHE A O 1
ATOM 626 N N . GLU A 1 73 ? 9.302 2.049 -15.132 1.00 91.25 73 GLU A N 1
ATOM 627 C CA . GLU A 1 73 ? 10.020 2.592 -16.280 1.00 91.25 73 GLU A CA 1
ATOM 628 C C . GLU A 1 73 ? 9.468 1.962 -17.562 1.00 91.25 73 GLU A C 1
ATOM 630 O O . GLU A 1 73 ? 9.355 0.736 -17.671 1.00 91.25 73 GLU A O 1
ATOM 635 N N . SER A 1 74 ? 9.076 2.812 -18.509 1.00 86.31 74 SER A N 1
ATOM 636 C CA . SER A 1 74 ? 8.620 2.397 -19.832 1.00 86.31 74 SER A CA 1
ATOM 637 C C . SER A 1 74 ? 9.775 2.451 -20.818 1.00 86.31 74 SER A C 1
ATOM 639 O O . SER A 1 74 ? 10.380 3.504 -21.001 1.00 86.31 74 SER A O 1
ATOM 641 N N . ASN A 1 75 ? 10.003 1.346 -21.523 1.00 81.81 75 ASN A N 1
ATOM 642 C CA . ASN A 1 75 ? 10.930 1.297 -22.655 1.00 81.81 75 ASN A CA 1
ATOM 643 C C . ASN A 1 75 ? 10.216 1.500 -24.003 1.00 81.81 75 ASN A C 1
ATOM 645 O O . ASN A 1 75 ? 10.811 1.275 -25.055 1.00 81.81 75 ASN A O 1
ATOM 649 N N . HIS A 1 76 ? 8.928 1.869 -23.997 1.00 82.25 76 HIS A N 1
ATOM 650 C CA . HIS A 1 76 ? 8.166 2.021 -25.233 1.00 82.25 76 HIS A CA 1
ATOM 651 C C . HIS A 1 76 ? 8.604 3.294 -25.986 1.00 82.25 76 HIS A C 1
ATOM 653 O O . HIS A 1 76 ? 8.580 4.367 -25.381 1.00 82.25 76 HIS A O 1
ATOM 659 N N . PRO A 1 77 ? 8.942 3.217 -27.291 1.00 84.06 77 PRO A N 1
ATOM 660 C CA . PRO A 1 77 ? 9.408 4.368 -28.074 1.00 84.06 77 PRO A CA 1
ATOM 661 C C . PRO A 1 77 ? 8.450 5.566 -28.038 1.00 84.06 77 PRO A C 1
ATOM 663 O O . PRO A 1 77 ? 8.884 6.706 -27.921 1.00 84.06 77 PRO A O 1
ATOM 666 N N . ASP A 1 78 ? 7.146 5.286 -28.066 1.00 85.88 78 ASP A N 1
ATOM 667 C CA . ASP A 1 78 ? 6.084 6.302 -28.045 1.00 85.88 78 ASP A CA 1
ATOM 668 C C . ASP A 1 78 ? 5.541 6.616 -26.636 1.00 85.88 78 ASP A C 1
ATOM 670 O O . ASP A 1 78 ? 4.426 7.122 -26.488 1.00 85.88 78 ASP A O 1
ATOM 674 N N . ALA A 1 79 ? 6.265 6.264 -25.568 1.00 84.50 79 ALA A N 1
ATOM 675 C CA . ALA A 1 79 ? 5.805 6.547 -24.212 1.00 84.50 79 ALA A CA 1
ATOM 676 C C . ALA A 1 79 ? 5.694 8.063 -23.974 1.00 84.50 79 ALA A C 1
ATOM 678 O O . ALA A 1 79 ? 6.676 8.794 -24.063 1.00 84.50 79 ALA A O 1
ATOM 679 N N . ILE A 1 80 ? 4.502 8.529 -23.581 1.00 86.38 80 ILE A N 1
ATOM 680 C CA . ILE A 1 80 ? 4.262 9.944 -23.229 1.00 86.38 80 ILE A CA 1
ATOM 681 C C . ILE A 1 80 ? 5.156 10.382 -22.053 1.00 86.38 80 ILE A C 1
ATOM 683 O O . ILE A 1 80 ? 5.555 11.541 -21.964 1.00 86.38 80 ILE A O 1
ATOM 687 N N . SER A 1 81 ? 5.470 9.456 -21.141 1.00 88.00 81 SER A N 1
ATOM 688 C CA . SER A 1 81 ? 6.397 9.659 -20.029 1.00 88.00 81 SER A CA 1
ATOM 689 C C . SER A 1 81 ? 7.278 8.420 -19.851 1.00 88.00 81 SER A C 1
ATOM 691 O O . SER A 1 81 ? 6.750 7.304 -19.898 1.00 88.00 81 SER A O 1
ATOM 693 N N . PRO A 1 82 ? 8.585 8.586 -19.570 1.00 88.44 82 PRO A N 1
ATOM 694 C CA . PRO A 1 82 ? 9.480 7.465 -19.289 1.00 88.44 82 PRO A CA 1
ATOM 695 C C . PRO A 1 82 ? 9.136 6.760 -17.972 1.00 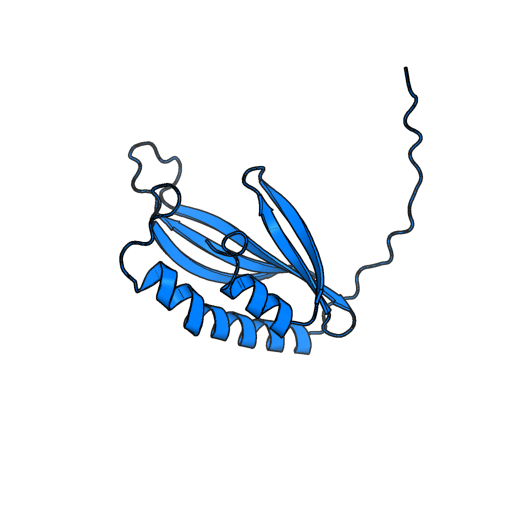88.44 82 PRO A C 1
ATOM 697 O O . PRO A 1 82 ? 9.454 5.587 -17.801 1.00 88.44 82 PRO A O 1
ATOM 700 N N . PHE A 1 83 ? 8.459 7.453 -17.046 1.00 92.00 83 PHE A N 1
ATOM 701 C CA . PHE A 1 83 ? 8.074 6.898 -15.752 1.00 92.00 83 PHE A CA 1
ATOM 702 C C . PHE A 1 83 ? 6.585 7.056 -15.467 1.00 92.00 83 PHE A C 1
ATOM 704 O O . PHE A 1 83 ? 5.990 8.102 -15.746 1.00 92.00 83 PHE A O 1
ATOM 711 N N . ILE A 1 84 ? 6.011 6.036 -14.834 1.00 91.06 84 ILE A N 1
ATOM 712 C CA . ILE A 1 84 ? 4.631 6.033 -14.341 1.00 91.06 84 ILE A CA 1
ATOM 713 C C . ILE A 1 84 ? 4.643 5.578 -12.885 1.00 91.06 84 ILE A C 1
ATOM 715 O O . ILE A 1 84 ? 5.411 4.697 -12.506 1.00 91.06 84 ILE A O 1
ATOM 719 N N . GLU A 1 85 ? 3.799 6.183 -12.054 1.00 93.00 85 GLU A N 1
ATOM 720 C CA . GLU A 1 85 ? 3.612 5.755 -10.672 1.00 93.00 85 GLU A CA 1
ATOM 721 C C . GLU A 1 85 ? 2.178 5.303 -10.433 1.00 93.00 85 GLU A C 1
ATOM 723 O O . GLU A 1 85 ? 1.247 6.104 -10.541 1.00 93.00 85 GLU A O 1
ATOM 728 N N . GLU A 1 86 ? 2.003 4.061 -9.998 1.00 92.50 86 GLU A N 1
ATOM 729 C CA . GLU A 1 86 ? 0.690 3.509 -9.664 1.00 92.50 86 GLU A CA 1
ATOM 730 C C . GLU A 1 86 ? 0.671 2.994 -8.226 1.00 92.50 86 GLU A C 1
ATOM 732 O O . GLU A 1 86 ? 1.687 2.576 -7.668 1.00 92.50 86 GLU A O 1
ATOM 737 N N . GLY A 1 87 ? -0.495 3.079 -7.589 1.00 94.88 87 GLY A N 1
ATOM 738 C CA . GLY A 1 87 ? -0.738 2.369 -6.339 1.00 94.88 87 GLY A CA 1
ATOM 739 C C . GLY A 1 87 ? -1.183 0.945 -6.639 1.00 94.88 87 GLY A C 1
ATOM 740 O O . GLY A 1 87 ? -1.893 0.743 -7.615 1.00 94.88 87 GLY A O 1
ATOM 741 N N . PHE A 1 88 ? -0.809 -0.015 -5.800 1.00 94.94 88 PHE A N 1
ATOM 742 C CA . PHE A 1 88 ? -1.256 -1.408 -5.942 1.00 94.94 88 PHE A CA 1
ATOM 743 C C . PHE A 1 88 ? -2.041 -1.896 -4.718 1.00 94.94 88 PHE A C 1
ATOM 745 O O . PHE A 1 88 ? -3.018 -2.623 -4.860 1.00 94.94 88 PHE A O 1
ATOM 752 N N . ALA A 1 89 ? -1.704 -1.405 -3.523 1.00 97.75 89 ALA A N 1
ATOM 753 C CA . ALA A 1 89 ? -2.453 -1.656 -2.296 1.00 97.75 89 ALA A CA 1
ATOM 754 C C . ALA A 1 89 ? -2.666 -0.354 -1.515 1.00 97.75 89 ALA A C 1
ATOM 756 O O . ALA A 1 89 ? -1.824 0.551 -1.524 1.00 97.75 89 ALA A O 1
ATOM 757 N N . ARG A 1 90 ? -3.804 -0.250 -0.831 1.00 98.06 90 ARG A N 1
ATOM 758 C CA . ARG A 1 90 ? -4.151 0.891 0.017 1.00 98.06 90 ARG A CA 1
ATOM 759 C C . ARG A 1 90 ? -4.826 0.408 1.286 1.00 98.06 90 ARG A C 1
ATOM 761 O O . ARG A 1 90 ? -5.835 -0.286 1.214 1.00 98.06 90 ARG A O 1
ATOM 768 N N . LEU A 1 91 ? -4.296 0.851 2.416 1.00 98.06 91 LEU A N 1
ATOM 769 C CA . LEU A 1 91 ? -4.910 0.700 3.727 1.00 98.06 91 LEU A CA 1
ATOM 770 C C . LEU A 1 91 ? -5.673 1.979 4.054 1.00 98.06 91 LEU A C 1
ATOM 772 O O . LEU A 1 91 ? -5.134 3.076 3.903 1.00 98.06 91 LEU A O 1
ATOM 776 N N . GLU A 1 92 ? -6.907 1.863 4.509 1.00 97.25 92 GLU A N 1
ATOM 777 C CA . GLU A 1 92 ? -7.655 2.954 5.123 1.00 97.25 92 GLU A CA 1
ATOM 778 C C . GLU A 1 92 ? -7.742 2.705 6.620 1.00 97.25 92 GLU A C 1
ATOM 780 O O . GLU A 1 92 ? -8.292 1.694 7.026 1.00 97.25 92 GLU A O 1
ATOM 785 N N . TYR A 1 93 ? -7.218 3.616 7.437 1.00 96.56 93 TYR A N 1
ATOM 786 C CA . TYR A 1 93 ? -7.416 3.561 8.881 1.00 96.56 93 TYR A CA 1
ATOM 787 C C . TYR A 1 93 ? -8.871 3.890 9.222 1.00 96.56 93 TYR A C 1
ATOM 789 O O . TYR A 1 93 ? -9.350 4.981 8.889 1.00 96.56 93 TYR A O 1
ATOM 797 N N . VAL A 1 94 ? -9.536 2.963 9.908 1.00 91.81 94 VAL A N 1
ATOM 798 C CA . VAL A 1 94 ? -10.945 3.092 10.299 1.00 91.81 94 VAL A CA 1
ATOM 799 C C . VAL A 1 94 ? -11.057 3.423 11.783 1.00 91.81 94 VAL A C 1
ATOM 801 O O . VAL A 1 94 ? -11.634 4.450 12.140 1.00 91.81 94 VAL A O 1
ATOM 804 N N . ASP A 1 95 ? -10.483 2.581 12.642 1.00 89.06 95 ASP A N 1
ATOM 805 C CA . ASP A 1 95 ? -10.532 2.726 14.099 1.00 89.06 95 ASP A CA 1
ATOM 806 C C . ASP A 1 95 ? -9.598 1.729 14.789 1.00 89.06 95 ASP A C 1
ATOM 808 O O . ASP A 1 95 ? -9.335 0.700 14.195 1.00 89.06 95 ASP A O 1
ATOM 812 N N . GLU A 1 96 ? -9.132 1.981 16.018 1.00 88.19 96 GLU A N 1
ATOM 813 C CA . GLU A 1 96 ? -8.469 0.969 16.884 1.00 88.19 96 GLU A CA 1
ATOM 814 C C . GLU A 1 96 ? -7.465 0.031 16.168 1.00 88.19 96 GLU A C 1
ATOM 816 O O . GLU A 1 96 ? -7.470 -1.191 16.329 1.00 88.19 96 GLU A O 1
ATOM 821 N N . GLU A 1 97 ? -6.603 0.610 15.324 1.00 87.81 97 GLU A N 1
ATOM 822 C CA . GLU A 1 97 ? -5.616 -0.130 14.513 1.00 87.81 97 GLU A CA 1
ATOM 823 C C . GLU A 1 97 ? -6.234 -1.168 13.558 1.00 87.81 97 GLU A C 1
ATOM 825 O O . GLU A 1 97 ? -5.621 -2.178 13.210 1.00 87.81 97 GLU A O 1
ATOM 830 N N . ARG A 1 98 ? -7.457 -0.888 13.112 1.00 95.75 98 ARG A N 1
ATOM 831 C CA . ARG A 1 98 ? -8.172 -1.584 12.054 1.00 95.75 98 ARG A CA 1
ATOM 832 C C . ARG A 1 98 ? -8.117 -0.817 10.752 1.00 95.75 98 ARG A C 1
ATOM 834 O O . ARG A 1 98 ? -8.217 0.416 10.709 1.00 95.75 98 ARG A O 1
ATOM 841 N N . PHE A 1 99 ? -7.992 -1.591 9.688 1.00 97.25 99 PHE A N 1
ATOM 842 C CA . PHE A 1 99 ? -7.781 -1.111 8.346 1.00 97.25 99 PHE A CA 1
ATOM 843 C C . PHE A 1 99 ? -8.737 -1.778 7.372 1.00 97.25 99 PHE A C 1
ATOM 845 O O . PHE A 1 99 ? -8.996 -2.980 7.446 1.00 97.25 99 PHE A O 1
ATOM 852 N N . ASN A 1 100 ? -9.204 -0.995 6.410 1.00 97.56 100 ASN A N 1
ATOM 853 C CA . ASN A 1 100 ? -9.785 -1.544 5.198 1.00 97.56 100 ASN A CA 1
ATOM 854 C C . ASN A 1 100 ? -8.703 -1.642 4.127 1.00 97.56 100 ASN A C 1
ATOM 856 O O . ASN A 1 100 ? -7.916 -0.711 3.936 1.00 97.56 100 ASN A O 1
ATOM 860 N N . LEU A 1 101 ? -8.670 -2.762 3.414 1.00 98.00 101 LEU A N 1
ATOM 861 C CA . LEU A 1 101 ? -7.691 -3.054 2.379 1.00 98.00 101 LEU A CA 1
ATOM 862 C C . LEU A 1 101 ? -8.349 -2.951 0.998 1.00 98.00 101 LEU A C 1
ATOM 864 O O . LEU A 1 101 ? -9.346 -3.610 0.693 1.00 98.00 101 LEU A O 1
ATOM 868 N N . SER A 1 102 ? -7.768 -2.103 0.151 1.00 97.88 102 SER 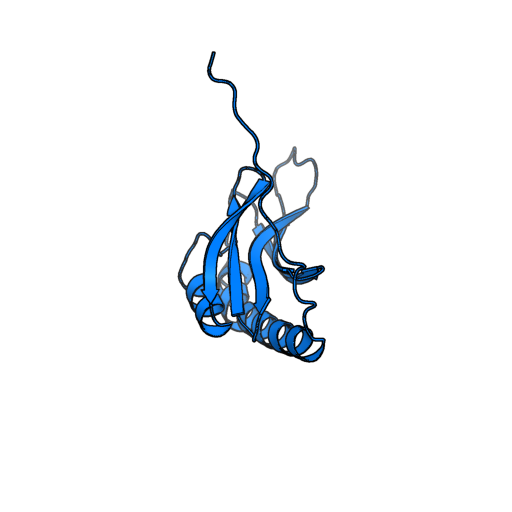A N 1
ATOM 869 C CA . SER A 1 102 ? -8.194 -1.876 -1.230 1.00 97.88 102 SER A CA 1
ATOM 870 C C . SER A 1 102 ?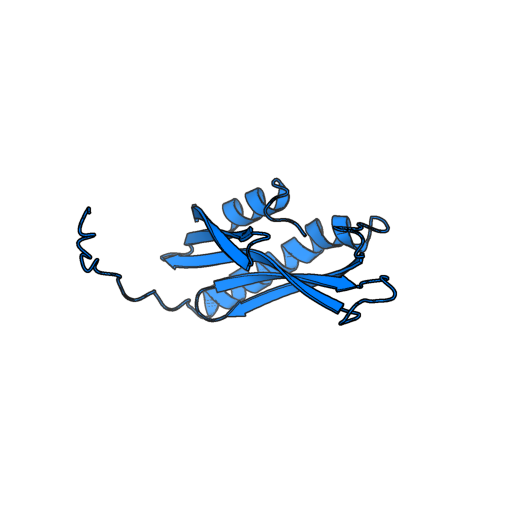 -7.063 -2.126 -2.225 1.00 97.88 102 SER A C 1
ATOM 872 O O . SER A 1 102 ? -5.912 -1.796 -1.938 1.00 97.88 102 SER A O 1
ATOM 874 N N . TYR A 1 103 ? -7.391 -2.623 -3.418 1.00 96.56 103 TYR A N 1
ATOM 875 C CA . TYR A 1 103 ? -6.462 -2.676 -4.555 1.00 96.56 103 TYR A CA 1
ATOM 876 C C . TYR A 1 103 ? -6.837 -1.641 -5.617 1.00 96.56 103 TYR A C 1
ATOM 878 O O . TYR A 1 103 ? -7.969 -1.136 -5.647 1.00 96.56 103 TYR A O 1
ATOM 886 N N . PHE A 1 104 ? -5.883 -1.295 -6.480 1.00 94.12 104 PHE A N 1
ATOM 887 C CA . PHE A 1 104 ? -6.117 -0.362 -7.579 1.00 94.12 104 PHE A CA 1
ATOM 888 C C . PHE A 1 104 ? -6.529 -1.120 -8.840 1.00 94.12 104 PHE A C 1
ATOM 890 O O . PHE A 1 104 ? -5.793 -1.959 -9.355 1.00 94.12 104 PHE A O 1
ATOM 897 N N . ARG A 1 105 ? -7.727 -0.836 -9.355 1.00 89.38 105 ARG A N 1
ATOM 898 C CA . ARG A 1 105 ? -8.210 -1.442 -10.599 1.00 89.38 105 ARG A CA 1
ATOM 899 C C . ARG A 1 105 ? -7.616 -0.727 -11.806 1.00 89.38 105 ARG A C 1
ATOM 901 O O . ARG A 1 105 ? -7.452 0.490 -11.790 1.00 89.38 105 ARG A O 1
ATOM 908 N N . HIS A 1 106 ? -7.479 -1.460 -12.911 1.00 81.12 106 HIS A N 1
ATOM 909 C CA . HIS A 1 106 ? -7.151 -0.901 -14.231 1.00 81.12 106 HIS A CA 1
ATOM 910 C C . HIS A 1 106 ? -8.133 0.197 -14.695 1.00 81.12 106 HIS A C 1
ATOM 912 O O . HIS A 1 106 ? -7.825 0.965 -15.596 1.00 81.12 106 HIS A O 1
ATOM 918 N N . THR A 1 107 ? -9.310 0.307 -14.065 1.00 88.06 107 THR A N 1
ATOM 919 C CA . THR A 1 107 ? -10.290 1.379 -14.297 1.00 88.06 107 THR A CA 1
ATOM 920 C C . THR A 1 107 ? -9.952 2.692 -13.574 1.00 88.06 107 THR A C 1
ATOM 922 O O . THR A 1 107 ? -10.790 3.590 -13.528 1.00 88.06 107 THR A O 1
ATOM 925 N N . GLY A 1 108 ? -8.797 2.790 -12.910 1.00 86.75 108 GLY A N 1
ATOM 926 C CA . GLY A 1 108 ? -8.376 3.982 -12.169 1.00 86.75 108 GLY A CA 1
ATOM 927 C C . GLY A 1 108 ? -9.091 4.189 -10.829 1.00 86.75 108 GLY A C 1
ATOM 928 O O . GLY A 1 108 ? -9.076 5.292 -10.281 1.00 86.75 108 GLY A O 1
ATOM 929 N N . LYS A 1 109 ? -9.756 3.153 -10.300 1.00 93.62 109 LYS A N 1
ATOM 930 C CA . LYS A 1 109 ? -10.535 3.223 -9.053 1.00 93.62 109 LYS A CA 1
ATOM 931 C C . LYS A 1 109 ? -9.973 2.270 -8.007 1.00 93.62 109 LYS A C 1
ATOM 933 O O . LYS A 1 109 ? -9.583 1.150 -8.325 1.00 93.62 109 LYS A O 1
ATOM 938 N N . TRP A 1 110 ? -9.992 2.713 -6.755 1.00 96.06 110 TRP A N 1
ATOM 939 C CA . TRP A 1 110 ? -9.724 1.853 -5.608 1.00 96.06 110 TRP A CA 1
ATOM 940 C C . TRP A 1 110 ? -10.947 1.004 -5.300 1.00 96.06 110 TRP A C 1
ATOM 942 O O . TRP A 1 110 ? -12.057 1.532 -5.239 1.00 96.06 110 TRP A O 1
ATOM 952 N N . TRP A 1 111 ? -10.732 -0.289 -5.093 1.00 95.56 111 TRP A N 1
ATOM 953 C CA . TRP A 1 111 ? -11.783 -1.221 -4.719 1.00 95.56 111 TRP A CA 1
ATOM 954 C C . TRP A 1 111 ? -11.451 -1.849 -3.375 1.00 95.56 111 TRP A C 1
ATOM 956 O O . TRP A 1 111 ? -10.441 -2.542 -3.260 1.00 95.56 111 TRP A O 1
ATOM 966 N N . GLU A 1 112 ? -12.280 -1.580 -2.372 1.00 96.06 112 GLU A N 1
ATOM 967 C CA . GLU A 1 112 ? -12.181 -2.208 -1.057 1.00 96.06 112 GLU A CA 1
ATOM 968 C C . GLU A 1 112 ? -12.651 -3.661 -1.145 1.00 96.06 112 GLU A C 1
ATOM 970 O O . GLU A 1 112 ? -13.717 -3.939 -1.694 1.00 96.06 112 GLU A O 1
ATOM 975 N N . VAL A 1 113 ? -11.829 -4.586 -0.653 1.00 94.56 113 VAL A N 1
ATOM 976 C CA . VAL A 1 113 ? -12.116 -6.031 -0.699 1.00 94.56 113 VAL A CA 1
ATOM 977 C C . VAL A 1 113 ? -12.210 -6.619 0.704 1.00 94.56 113 VAL A C 1
ATOM 979 O O . VAL A 1 113 ? -12.974 -7.554 0.923 1.00 94.56 113 VAL A O 1
ATOM 982 N N . HIS A 1 114 ? -11.474 -6.051 1.659 1.00 94.88 114 HIS A N 1
ATOM 983 C CA . HIS A 1 114 ? -11.489 -6.487 3.049 1.00 94.88 114 HIS A CA 1
ATOM 984 C C . HIS A 1 114 ? -11.637 -5.282 3.973 1.00 94.88 114 HIS A C 1
ATOM 986 O O . HIS A 1 114 ? -11.031 -4.239 3.721 1.00 94.88 114 HIS A O 1
ATOM 992 N N . GLY A 1 115 ? -12.414 -5.438 5.043 1.00 94.88 115 GLY A N 1
ATOM 993 C CA . GLY A 1 115 ? -12.652 -4.393 6.032 1.00 94.88 115 GLY A CA 1
ATOM 994 C C . GLY A 1 115 ? -12.380 -4.873 7.452 1.00 94.88 115 GLY A C 1
ATOM 995 O O . GLY A 1 115 ? -12.528 -6.058 7.744 1.00 94.88 115 GLY A O 1
ATOM 996 N N . GLY A 1 116 ? -11.990 -3.948 8.329 1.00 94.75 116 GLY A N 1
ATOM 997 C CA . GLY A 1 116 ? -11.807 -4.230 9.756 1.00 94.75 116 GLY A CA 1
ATOM 998 C C . GLY A 1 116 ? -10.625 -5.147 10.092 1.00 94.75 116 GLY A C 1
ATOM 999 O O . GLY A 1 116 ? -10.658 -5.815 11.122 1.00 94.75 116 GLY A O 1
ATOM 1000 N N . LEU A 1 117 ? -9.595 -5.179 9.245 1.00 97.31 117 LEU A N 1
ATOM 1001 C CA . LEU A 1 117 ? -8.409 -6.019 9.420 1.00 97.31 117 LEU A CA 1
ATOM 1002 C C . LEU A 1 117 ? -7.372 -5.367 10.332 1.00 97.31 117 LEU A C 1
ATOM 1004 O O . LEU A 1 117 ? -7.202 -4.150 10.330 1.00 97.31 117 LEU A O 1
ATOM 1008 N N . THR A 1 118 ? -6.610 -6.171 11.055 1.00 97.56 118 THR A N 1
ATOM 1009 C CA . THR A 1 118 ? -5.348 -5.744 11.667 1.00 97.56 118 THR A CA 1
ATOM 1010 C C . THR A 1 118 ? -4.286 -5.463 10.600 1.00 97.56 118 THR A C 1
ATOM 1012 O O . THR A 1 118 ? -4.407 -5.861 9.436 1.00 97.56 118 THR A O 1
ATOM 1015 N N . LEU A 1 119 ? -3.211 -4.767 10.987 1.00 97.62 119 LEU A N 1
ATOM 1016 C CA . LEU A 1 119 ? -2.103 -4.516 10.065 1.00 97.62 119 LEU A CA 1
ATOM 1017 C C . LEU A 1 119 ? -1.431 -5.819 9.604 1.00 97.62 119 LEU A C 1
ATOM 1019 O O . LEU A 1 119 ? -1.096 -5.921 8.431 1.00 97.62 119 LEU A O 1
ATOM 1023 N N . ASP A 1 120 ? -1.259 -6.805 10.486 1.00 97.69 120 ASP A N 1
ATOM 1024 C CA . ASP A 1 120 ? -0.625 -8.080 10.123 1.00 97.69 120 ASP A CA 1
ATOM 1025 C C . ASP A 1 120 ? -1.449 -8.846 9.084 1.00 97.69 120 ASP A C 1
ATOM 1027 O O . ASP A 1 120 ? -0.914 -9.211 8.042 1.00 97.69 120 ASP A O 1
ATOM 1031 N N . GLU A 1 121 ? -2.768 -8.949 9.275 1.00 97.94 121 GLU A N 1
ATOM 1032 C CA . GLU A 1 121 ? -3.666 -9.561 8.283 1.00 97.94 121 GLU A CA 1
ATOM 1033 C C . GLU A 1 121 ? -3.594 -8.845 6.927 1.00 97.94 121 GLU A C 1
ATOM 1035 O O . GLU A 1 121 ? -3.602 -9.479 5.872 1.00 97.94 121 GLU A O 1
ATOM 1040 N N . CYS A 1 122 ? -3.488 -7.512 6.936 1.00 97.81 122 CYS A N 1
ATOM 1041 C CA . CYS A 1 122 ? -3.307 -6.748 5.706 1.00 97.81 122 CYS A CA 1
ATOM 1042 C C . CYS A 1 122 ? -1.994 -7.108 4.996 1.00 97.81 122 CYS A C 1
ATOM 1044 O O . CYS A 1 122 ? -1.992 -7.280 3.777 1.00 97.81 122 CYS A O 1
ATOM 1046 N N . LEU A 1 123 ? -0.882 -7.198 5.732 1.00 97.12 123 LEU A N 1
ATOM 1047 C CA . LEU A 1 123 ? 0.433 -7.523 5.169 1.00 97.12 123 LEU A CA 1
ATOM 1048 C C . LEU A 1 123 ? 0.486 -8.963 4.648 1.00 97.12 123 LEU A C 1
ATOM 1050 O O . LEU A 1 123 ? 1.023 -9.191 3.561 1.00 97.12 123 LEU A O 1
ATOM 1054 N N . ASP A 1 124 ? -0.141 -9.902 5.354 1.00 96.88 124 ASP A N 1
ATOM 1055 C CA . ASP A 1 124 ? -0.269 -11.294 4.922 1.00 96.88 124 ASP A CA 1
ATOM 1056 C C . ASP A 1 124 ? -1.017 -11.384 3.586 1.00 96.88 124 ASP A C 1
ATOM 1058 O O . ASP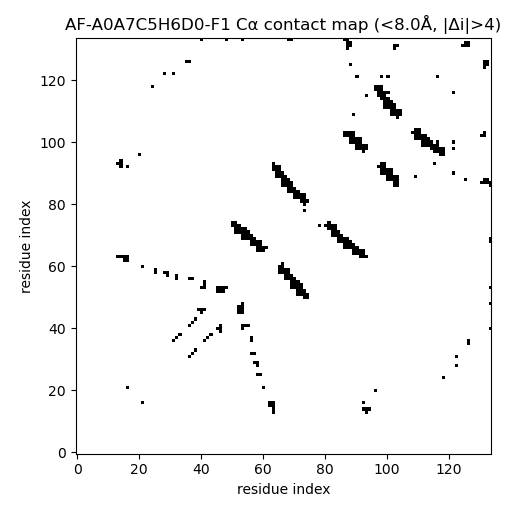 A 1 124 ? -0.508 -11.980 2.631 1.00 96.88 124 ASP A O 1
ATOM 1062 N N . ILE A 1 125 ? -2.164 -10.703 3.456 1.00 96.94 125 ILE A N 1
ATOM 1063 C CA . ILE A 1 125 ? -2.929 -10.652 2.198 1.00 96.94 125 ILE A CA 1
ATOM 1064 C C . ILE A 1 125 ? -2.104 -10.012 1.074 1.00 96.94 125 ILE A C 1
ATOM 1066 O O . ILE A 1 125 ? -2.059 -10.546 -0.037 1.00 96.94 125 ILE A O 1
ATOM 1070 N N . ILE A 1 126 ? -1.422 -8.894 1.348 1.00 96.25 126 ILE A N 1
ATOM 1071 C CA . ILE A 1 126 ? -0.571 -8.212 0.358 1.00 96.25 126 ILE A CA 1
ATOM 1072 C C . ILE A 1 126 ? 0.556 -9.139 -0.127 1.00 96.25 126 ILE A C 1
ATOM 1074 O O . ILE A 1 126 ? 0.873 -9.166 -1.319 1.00 96.25 126 ILE A O 1
ATOM 1078 N N . SER A 1 127 ? 1.151 -9.931 0.766 1.00 93.88 127 SER A N 1
ATOM 1079 C CA . SER A 1 127 ? 2.239 -10.856 0.426 1.00 93.88 127 SER A CA 1
ATOM 1080 C C . SER A 1 127 ? 1.783 -12.053 -0.419 1.00 93.88 127 SER A C 1
ATOM 1082 O O . SER A 1 127 ? 2.527 -12.512 -1.290 1.00 93.88 127 SER A O 1
ATOM 1084 N N . GLY A 1 128 ? 0.555 -12.531 -0.202 1.00 91.31 128 GLY A N 1
ATOM 1085 C CA . GLY A 1 128 ? 0.041 -13.759 -0.811 1.00 91.31 128 GLY A CA 1
ATOM 1086 C C . GLY A 1 128 ? -0.790 -13.561 -2.078 1.00 91.31 128 GLY A C 1
ATOM 1087 O O . GLY A 1 128 ? -0.980 -14.516 -2.828 1.00 91.31 128 GLY A O 1
ATOM 1088 N N . HIS A 1 129 ? -1.296 -12.352 -2.342 1.00 92.31 129 HIS A N 1
ATOM 1089 C CA . HIS A 1 129 ? -2.325 -12.151 -3.362 1.00 92.31 129 HIS A CA 1
ATOM 1090 C C . HIS A 1 129 ? -1.907 -11.151 -4.451 1.00 92.31 129 HIS A C 1
ATOM 1092 O O . HIS A 1 129 ? -1.727 -9.962 -4.196 1.00 92.31 129 HIS A O 1
ATOM 1098 N N . GLN A 1 130 ? -1.848 -11.614 -5.707 1.00 88.88 130 GLN A N 1
ATOM 1099 C CA . GLN A 1 130 ? -1.339 -10.842 -6.855 1.00 88.88 130 GLN A CA 1
ATOM 1100 C C . GLN A 1 130 ? -2.076 -9.512 -7.097 1.00 88.88 130 GLN A C 1
ATOM 1102 O O . GLN A 1 130 ? -1.462 -8.552 -7.541 1.00 88.88 130 GLN A O 1
ATOM 1107 N N . LEU A 1 131 ? -3.372 -9.419 -6.766 1.00 90.75 131 LEU A N 1
ATOM 1108 C CA . LEU A 1 131 ? -4.126 -8.152 -6.853 1.00 90.75 131 LEU A CA 1
ATOM 1109 C C . LEU A 1 131 ? -3.522 -7.005 -6.029 1.00 90.75 131 LEU A C 1
ATOM 1111 O O . LEU A 1 131 ? -3.750 -5.846 -6.359 1.00 90.75 131 LEU A O 1
ATOM 1115 N N . PHE A 1 132 ? -2.797 -7.323 -4.958 1.00 93.75 132 PHE A N 1
ATOM 1116 C CA . PHE A 1 132 ? -2.169 -6.354 -4.063 1.00 93.75 132 PHE A CA 1
ATOM 1117 C C . PHE A 1 132 ? -0.657 -6.281 -4.277 1.00 93.75 132 PHE A C 1
ATOM 1119 O O . PHE A 1 132 ? 0.079 -5.892 -3.372 1.00 93.75 132 PHE A O 1
ATOM 1126 N N . GLN A 1 133 ? -0.183 -6.665 -5.457 1.00 90.69 133 GLN A N 1
ATOM 1127 C CA . GLN A 1 133 ? 1.219 -6.588 -5.841 1.00 90.69 133 GLN A CA 1
ATOM 1128 C C . GLN A 1 133 ? 1.356 -5.742 -7.114 1.00 90.69 133 GLN A C 1
ATOM 1130 O O . GLN A 1 133 ? 0.366 -5.586 -7.835 1.00 90.69 133 GLN A O 1
ATOM 1135 N N . PRO A 1 134 ? 2.535 -5.132 -7.341 1.00 87.06 134 PRO A N 1
ATOM 1136 C CA . PRO A 1 134 ? 2.831 -4.395 -8.565 1.00 87.06 134 PRO A CA 1
ATOM 1137 C C . PRO A 1 134 ? 2.493 -5.179 -9.834 1.00 87.06 134 PRO A C 1
ATOM 1139 O O . PRO A 1 134 ? 2.750 -6.405 -9.871 1.00 87.06 134 PRO A O 1
#

Radius of gyration: 17.27 Å; Cα contacts (8 Å, |Δi|>4): 220; chains: 1; bounding box: 55×25×45 Å

Mean predicted aligned error: 6.21 Å

Solvent-accessible surface area (backbone atoms only — not comparable to full-atom values): 7850 Å² total; per-residue (Å²): 134,86,81,84,79,86,72,91,71,92,75,77,83,78,53,79,71,51,70,66,56,55,51,53,53,47,57,52,51,52,51,48,40,57,71,52,49,40,46,60,39,56,65,64,66,77,44,56,55,95,79,20,38,48,77,45,76,51,75,48,79,57,90,47,33,38,35,36,33,36,32,31,38,48,82,55,92,84,51,94,52,58,63,50,77,47,60,20,31,33,37,34,55,59,53,97,73,18,26,29,39,23,28,51,42,97,84,80,42,77,45,77,79,47,70,75,30,44,65,66,61,49,51,52,50,39,75,74,35,73,71,36,39,124

Foldseek 3Di:
DDDDDDDDDDDDDADWDDPVLVVVLQVVVQVLCVVAFCCVQPVVPANQDPNWHFPDWHWDDDTQKIFTKTKTAHPDPPDPDRIDMDTAWMWGDHDDQWTFIWGQDPVRDTDTDDGRDHSVVNSVCLRPDPSNHD

Nearest PDB structures (foldseek):
  5vzt-assembly2_D  TM=6.764E-01  e=1.034E-01  Homo sapiens
  6n5x-assembly1_A  TM=4.898E-01  e=2.260E+00  Homo sapiens
  5wy2-assembly1_A  TM=4.578E-01  e=1.774E+00  Homo sapiens
  6n5y-assembly1_A  TM=4.578E-01  e=1.774E+00  Homo sapiens
  6e8r-assembly2_B  TM=4.456E-01  e=3.667E+00  Homo sapiens

Secondary structure (DSSP, 8-state):
-----------PPPPPPPHHHHHHHHHHHHHHIIIIIHIIIIISS--EETTEEEEEEEEEEETTEEEEEEEEEE--TT-S-SEEEEEEEEEEEEETTEEEEEEE-TTS-EEEEEEEE-HHHHHHHHHH-GGG--

pLDDT: mean 89.09, std 10.68, range [46.34, 98.25]

Sequence (134 aa):
MMNERYTWVFDPPKKKVPDNTKRSVKERCDRFLDSTLRQKFINEQDATIRNMKVVALYTKWRGNFFYFKAKFESNHPDAISPFIEEGFARLEYVDEERFNLSYFRHTGKWWEVHGGLTLDECLDIISGHQLFQP